Protein AF-J9VQ54-F1 (afdb_monomer)

Solvent-accessible surface area (backbone atoms only — not comparable to full-atom values): 7802 Å² total; per-residue (Å²): 135,83,80,83,84,73,78,84,73,80,82,56,80,66,51,60,63,52,50,49,65,63,50,72,78,77,66,94,54,98,76,77,54,72,77,47,52,65,59,51,53,52,49,50,54,52,50,51,53,48,50,53,51,52,52,52,52,5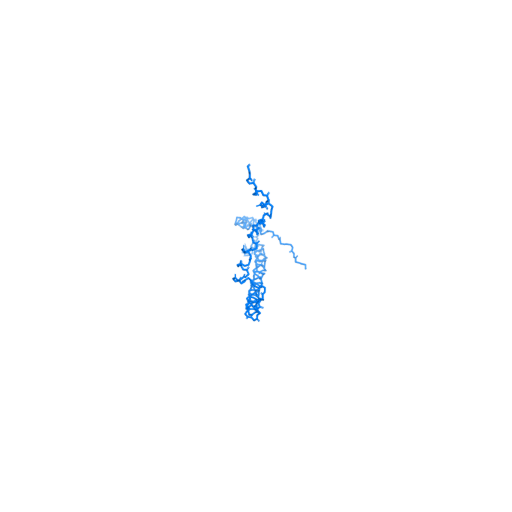2,52,52,49,53,50,50,53,53,48,52,53,53,50,51,51,50,53,49,52,51,52,52,49,62,73,74,51,87,61,89,86,53,91,41,75,66,56,54,56,48,52,57,59,67,69,51,74,77,76,76,75,82,74,86,84,82,79,84,80,90,73,91,129

Organism: Cryptococcus neoformans (strain H99 / ATCC 208821 / CBS 10515 / FGSC 9487) (NCBI:txid235443)

Structure (mmCIF, N/CA/C/O backbone):
data_AF-J9VQ54-F1
#
_entry.id   AF-J9VQ54-F1
#
loop_
_atom_site.group_PDB
_atom_site.id
_atom_site.type_symbol
_atom_site.label_atom_id
_atom_site.label_alt_id
_atom_site.label_comp_id
_atom_site.label_asym_id
_atom_site.label_entity_id
_atom_site.label_seq_id
_atom_site.pdbx_PDB_ins_code
_atom_site.Cartn_x
_atom_site.Cartn_y
_atom_site.Cartn_z
_atom_site.occupancy
_atom_site.B_iso_or_equiv
_atom_site.auth_seq_id
_atom_site.auth_comp_id
_atom_site.auth_asym_id
_atom_site.auth_atom_id
_atom_site.pdbx_PDB_model_num
ATOM 1 N N . MET A 1 1 ? 18.878 -2.279 -4.553 1.00 45.53 1 MET A N 1
ATOM 2 C CA . MET A 1 1 ? 19.155 -0.877 -4.924 1.00 45.53 1 MET A CA 1
ATOM 3 C C . MET A 1 1 ? 18.426 -0.626 -6.239 1.00 45.53 1 MET A C 1
ATOM 5 O O . MET A 1 1 ? 18.893 -1.113 -7.257 1.00 45.53 1 MET A O 1
ATOM 9 N N . ALA A 1 2 ? 17.226 -0.040 -6.211 1.00 51.81 2 ALA A N 1
ATOM 10 C CA . ALA A 1 2 ? 16.459 0.250 -7.430 1.00 51.81 2 ALA A CA 1
ATOM 11 C C . ALA A 1 2 ? 17.007 1.534 -8.088 1.00 51.81 2 ALA A C 1
ATOM 13 O O . ALA A 1 2 ? 17.369 2.454 -7.348 1.00 51.81 2 ALA A O 1
ATOM 14 N N . PRO A 1 3 ? 17.136 1.599 -9.426 1.00 64.19 3 PRO A N 1
ATOM 15 C CA . PRO A 1 3 ? 17.669 2.777 -10.099 1.00 64.19 3 PRO A CA 1
ATOM 16 C C . PRO A 1 3 ? 16.686 3.962 -10.004 1.00 64.19 3 PRO A C 1
ATOM 18 O O . PRO A 1 3 ? 15.481 3.754 -9.857 1.00 64.19 3 PRO A O 1
ATOM 21 N N . PRO A 1 4 ? 17.186 5.210 -10.052 1.00 58.59 4 PRO A N 1
ATOM 22 C CA . PRO A 1 4 ? 16.361 6.410 -9.946 1.00 58.59 4 PRO A CA 1
ATOM 23 C C . PRO A 1 4 ? 15.448 6.570 -11.170 1.00 58.59 4 PRO A C 1
ATOM 25 O O . PRO A 1 4 ? 15.913 6.527 -12.305 1.00 58.59 4 PRO A O 1
ATOM 28 N N . HIS A 1 5 ? 14.157 6.795 -10.917 1.00 55.94 5 HIS A N 1
ATOM 29 C CA . HIS A 1 5 ? 13.133 7.016 -11.938 1.00 55.94 5 HIS A CA 1
ATOM 30 C C . HIS A 1 5 ? 13.373 8.351 -12.653 1.00 55.94 5 HIS A C 1
ATOM 32 O O . HIS A 1 5 ? 13.183 9.426 -12.076 1.00 55.94 5 HIS A O 1
ATOM 38 N N . HIS A 1 6 ? 13.803 8.295 -13.912 1.00 58.09 6 HIS A N 1
ATOM 39 C CA . HIS A 1 6 ? 13.845 9.459 -14.787 1.00 58.09 6 HIS A CA 1
ATOM 40 C C . HIS A 1 6 ? 12.413 9.856 -15.183 1.00 58.09 6 HIS A C 1
ATOM 42 O O . HIS A 1 6 ? 11.587 8.990 -15.471 1.00 58.09 6 HIS A O 1
ATOM 48 N N . PRO A 1 7 ? 12.071 11.157 -15.188 1.00 60.72 7 PRO A N 1
ATOM 49 C CA . PRO A 1 7 ? 10.765 11.602 -15.655 1.00 60.72 7 PRO A CA 1
ATOM 50 C C . PRO A 1 7 ? 10.580 11.185 -17.116 1.00 60.72 7 PRO A C 1
ATOM 52 O O . PRO A 1 7 ? 11.471 11.431 -17.933 1.00 60.72 7 PRO A O 1
ATOM 55 N N . LEU A 1 8 ? 9.422 10.580 -17.418 1.00 60.44 8 LEU A N 1
ATOM 56 C CA . LEU A 1 8 ? 9.027 10.093 -18.743 1.00 60.44 8 LEU A CA 1
ATOM 57 C C . LEU A 1 8 ? 9.408 11.119 -19.813 1.00 60.44 8 LEU A C 1
ATOM 59 O O . LEU A 1 8 ? 8.785 12.180 -19.952 1.00 60.44 8 LEU A O 1
ATOM 63 N N . ARG A 1 9 ? 10.479 10.828 -20.551 1.00 59.75 9 ARG A N 1
ATOM 64 C CA . ARG A 1 9 ? 10.969 11.722 -21.591 1.00 59.75 9 ARG A CA 1
ATOM 65 C C . ARG A 1 9 ? 9.936 11.675 -22.708 1.00 59.75 9 ARG A C 1
ATOM 67 O O . ARG A 1 9 ? 9.697 10.628 -23.297 1.00 59.75 9 ARG A O 1
ATOM 74 N N . ARG A 1 10 ? 9.271 12.803 -22.969 1.00 57.66 10 ARG A N 1
ATOM 75 C CA . ARG A 1 10 ? 8.214 12.901 -23.985 1.00 57.66 10 ARG A CA 1
ATOM 76 C C . ARG A 1 10 ? 8.739 12.369 -25.320 1.00 57.66 10 ARG A C 1
ATOM 78 O O . ARG A 1 10 ? 9.559 13.030 -25.958 1.00 57.66 10 ARG A O 1
ATOM 85 N N . ILE A 1 11 ? 8.238 11.211 -25.749 1.00 58.09 11 ILE A N 1
ATOM 86 C CA . ILE A 1 11 ? 8.476 10.679 -27.090 1.00 58.09 11 ILE A CA 1
ATOM 87 C C . ILE A 1 11 ? 7.877 11.655 -28.102 1.00 58.09 11 ILE A C 1
ATOM 89 O O . ILE A 1 11 ? 6.670 11.728 -28.332 1.00 58.09 11 ILE A O 1
ATOM 93 N N . SER A 1 12 ? 8.738 12.505 -28.653 1.00 54.19 12 SER A N 1
ATOM 94 C CA . SER A 1 12 ? 8.362 13.429 -29.709 1.00 54.19 12 SER A CA 1
ATOM 95 C C . SER A 1 12 ? 8.247 12.605 -30.990 1.00 54.19 12 SER A C 1
ATOM 97 O O . SER A 1 12 ? 9.227 12.079 -31.514 1.00 54.19 12 SER A O 1
ATOM 99 N N . THR A 1 13 ? 7.026 12.459 -31.490 1.00 57.34 13 THR A N 1
ATOM 100 C CA . THR A 1 13 ? 6.712 11.726 -32.725 1.00 57.34 13 THR A CA 1
ATOM 101 C C . THR A 1 13 ? 7.466 12.268 -33.952 1.00 57.34 13 THR A C 1
ATOM 103 O O . THR A 1 13 ? 7.659 11.548 -34.928 1.00 57.34 13 THR A O 1
ATOM 106 N N . GLY A 1 14 ? 7.976 13.506 -33.892 1.00 57.59 14 GLY A N 1
ATOM 107 C CA . GLY A 1 14 ? 8.847 14.100 -34.912 1.00 57.59 14 GLY A CA 1
ATOM 108 C C . GLY A 1 14 ? 10.301 13.602 -34.900 1.00 57.59 14 GLY A C 1
ATOM 109 O O . GLY A 1 14 ? 10.979 13.693 -35.924 1.00 57.59 14 GLY A O 1
ATOM 110 N N . SER A 1 15 ? 10.788 13.035 -33.789 1.00 62.66 15 SER A N 1
ATOM 111 C CA . SER A 1 15 ? 12.187 12.603 -33.647 1.00 62.66 15 SER A CA 1
ATOM 112 C C . SER A 1 15 ? 12.512 11.367 -34.484 1.00 62.66 15 SER A C 1
ATOM 114 O O . SER A 1 15 ? 13.579 11.318 -35.085 1.00 62.66 15 SER A O 1
ATOM 116 N N . LEU A 1 16 ? 11.583 10.410 -34.604 1.00 66.00 16 LEU A N 1
ATOM 117 C CA . LEU A 1 16 ? 11.799 9.167 -35.363 1.00 66.00 16 LEU A CA 1
ATOM 118 C C . LEU A 1 16 ? 11.945 9.424 -36.867 1.00 66.00 16 LEU A C 1
ATOM 120 O O . LEU A 1 16 ? 12.835 8.877 -37.514 1.00 66.00 16 LEU A O 1
ATOM 12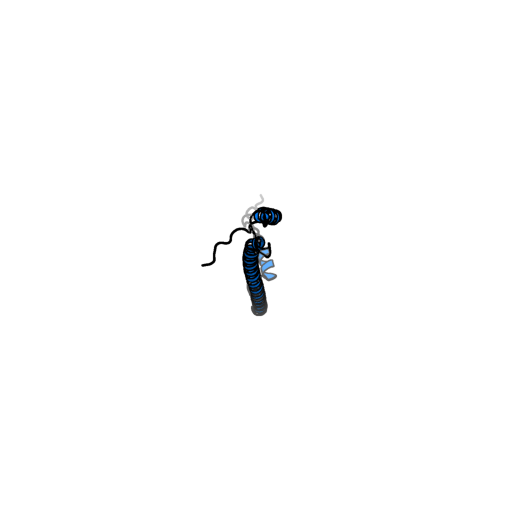4 N N . SER A 1 17 ? 11.115 10.318 -37.414 1.00 67.81 17 SER A N 1
ATOM 125 C CA . SER A 1 17 ? 11.205 10.726 -38.823 1.00 67.81 17 SER A CA 1
ATOM 126 C C . SER A 1 17 ? 12.482 11.518 -39.116 1.00 67.81 17 SER A C 1
ATOM 128 O O . SER A 1 17 ? 13.023 11.424 -40.215 1.00 67.81 17 SER A O 1
ATOM 130 N N . SER A 1 18 ? 12.978 12.298 -38.149 1.00 67.25 18 SER A N 1
ATOM 131 C CA . SER A 1 18 ? 14.262 12.998 -38.272 1.00 67.25 18 SER A CA 1
ATOM 132 C C . SER A 1 18 ? 15.451 12.035 -38.193 1.00 67.25 18 SER A C 1
ATOM 134 O O . SER A 1 18 ? 16.418 12.214 -38.931 1.00 67.25 18 SER A O 1
ATOM 136 N N . LEU A 1 19 ? 15.371 11.010 -37.336 1.00 68.44 19 LEU A N 1
ATOM 137 C CA . LEU A 1 19 ? 16.410 9.991 -37.175 1.00 68.44 19 LEU A CA 1
ATOM 138 C C . LEU A 1 19 ? 16.542 9.132 -38.440 1.00 68.44 19 LEU A C 1
ATOM 140 O O . LEU A 1 19 ? 17.644 8.986 -38.964 1.00 68.44 19 LEU A O 1
ATOM 144 N N . ALA A 1 20 ? 15.414 8.667 -38.992 1.00 67.69 20 ALA A N 1
ATOM 145 C CA . ALA A 1 20 ? 15.373 7.901 -40.239 1.00 67.69 20 ALA A CA 1
ATOM 146 C C . ALA A 1 20 ? 16.058 8.648 -41.399 1.00 67.69 20 ALA A C 1
ATOM 148 O O . ALA A 1 20 ? 16.933 8.099 -42.064 1.00 67.69 20 ALA A O 1
ATOM 149 N N . ARG A 1 21 ? 15.745 9.941 -41.576 1.00 67.94 21 ARG A N 1
ATOM 150 C CA . ARG A 1 21 ? 16.353 10.795 -42.617 1.00 67.94 21 ARG A CA 1
ATOM 151 C C . ARG A 1 21 ? 17.838 11.083 -42.382 1.00 67.94 21 ARG A C 1
ATOM 153 O O . ARG A 1 21 ? 18.555 11.355 -43.341 1.00 67.94 21 ARG A O 1
ATOM 160 N N . SER A 1 22 ? 18.299 11.078 -41.128 1.00 63.00 22 SER A N 1
ATOM 161 C CA . SER A 1 22 ? 19.720 11.279 -40.810 1.00 63.00 22 SER A CA 1
ATOM 162 C C . SER A 1 22 ? 20.568 10.037 -41.094 1.00 63.00 22 SER A C 1
ATOM 164 O O . SER A 1 22 ? 21.716 10.168 -41.514 1.00 63.00 22 SER A O 1
ATOM 166 N N . THR A 1 23 ? 19.984 8.847 -40.936 1.00 62.97 23 THR A N 1
ATOM 167 C CA . THR A 1 23 ? 20.652 7.555 -41.145 1.00 62.97 23 THR A CA 1
ATOM 168 C C . THR A 1 23 ? 20.697 7.148 -42.623 1.00 62.97 23 THR A C 1
ATOM 170 O O . THR A 1 23 ? 21.676 6.541 -43.053 1.00 62.97 23 THR A O 1
ATOM 173 N N . ASP A 1 24 ? 19.713 7.569 -43.428 1.00 63.25 24 ASP A N 1
ATOM 174 C CA . ASP A 1 24 ? 19.612 7.303 -44.879 1.00 63.25 24 ASP A CA 1
ATOM 175 C C . ASP A 1 24 ? 20.861 7.736 -45.682 1.00 63.25 24 ASP A C 1
ATOM 177 O O . ASP A 1 24 ? 21.152 7.227 -46.761 1.00 63.25 24 ASP A O 1
ATOM 181 N N . LYS A 1 25 ? 21.664 8.663 -45.141 1.00 61.78 25 LYS A N 1
ATOM 182 C CA . LYS A 1 25 ? 22.886 9.148 -45.797 1.00 61.78 25 LYS A CA 1
ATOM 183 C C . LYS A 1 25 ? 24.125 8.260 -45.613 1.00 61.78 25 LYS A C 1
ATOM 185 O O . LYS A 1 25 ? 25.118 8.543 -46.278 1.00 61.78 25 LYS A O 1
ATOM 190 N N . ASN A 1 26 ? 24.121 7.250 -44.729 1.00 60.59 26 ASN A N 1
ATOM 191 C CA . ASN A 1 26 ? 25.372 6.589 -44.313 1.00 60.59 26 ASN A CA 1
ATOM 192 C C . ASN A 1 26 ? 25.327 5.063 -44.061 1.00 60.59 26 ASN A C 1
ATOM 194 O O . ASN A 1 26 ? 26.264 4.548 -43.456 1.00 60.59 26 ASN A O 1
ATOM 198 N N . THR A 1 27 ? 24.306 4.296 -44.472 1.00 59.16 27 THR A N 1
ATOM 199 C CA . THR A 1 27 ? 24.302 2.838 -44.179 1.00 59.16 27 THR A CA 1
ATOM 200 C C . THR A 1 27 ? 23.933 1.975 -45.380 1.00 59.16 27 THR A C 1
ATOM 202 O O . THR A 1 27 ? 22.824 2.057 -45.898 1.00 59.16 27 THR A O 1
ATOM 205 N N . SER A 1 28 ? 24.854 1.090 -45.769 1.00 60.00 28 SER A N 1
ATOM 206 C CA . SER A 1 28 ? 24.620 -0.045 -46.666 1.00 60.00 28 SER A CA 1
ATOM 207 C C . SER A 1 28 ? 24.264 -1.306 -45.860 1.00 60.00 28 SER A C 1
ATOM 209 O O . SER A 1 28 ? 24.906 -2.348 -46.003 1.00 60.00 28 SER A O 1
ATOM 211 N N . SER A 1 29 ? 23.301 -1.212 -44.940 1.00 61.38 29 SER A N 1
ATOM 212 C CA . SER A 1 29 ? 22.772 -2.394 -44.247 1.00 61.38 29 SER A CA 1
ATOM 213 C C . S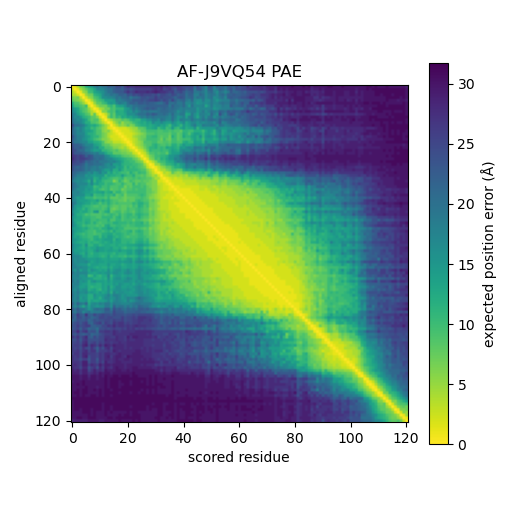ER A 1 29 ? 21.692 -3.052 -45.125 1.00 61.38 29 SER A C 1
ATOM 215 O O . SER A 1 29 ? 20.870 -2.341 -45.702 1.00 61.38 29 SER A O 1
ATOM 217 N N . PRO A 1 30 ? 21.655 -4.392 -45.261 1.00 63.81 30 PRO A N 1
ATOM 218 C CA . PRO A 1 30 ? 20.761 -5.078 -46.205 1.00 63.81 30 PRO A CA 1
ATOM 219 C C . PRO A 1 30 ? 19.265 -4.886 -45.902 1.00 63.81 30 PRO A C 1
ATOM 221 O O . PRO A 1 30 ? 18.436 -5.103 -46.782 1.00 63.81 30 PRO A O 1
ATOM 224 N N . SER A 1 31 ? 18.923 -4.463 -44.681 1.00 69.38 31 SER A N 1
ATOM 225 C CA . SER A 1 31 ? 17.537 -4.329 -44.220 1.00 69.38 31 SER A CA 1
ATOM 226 C C . SER A 1 31 ? 17.080 -2.881 -44.014 1.00 69.38 31 SER A C 1
ATOM 228 O O . SER A 1 31 ? 15.883 -2.665 -43.886 1.00 69.38 31 SER A O 1
ATOM 230 N N . GLY A 1 32 ? 17.978 -1.887 -43.927 1.00 71.88 32 GLY A N 1
ATOM 231 C CA . GLY A 1 32 ? 17.621 -0.466 -43.743 1.00 71.88 32 GLY A CA 1
ATOM 232 C C . GLY A 1 32 ? 16.880 -0.097 -42.440 1.00 71.88 32 GLY A C 1
ATOM 233 O O . GLY A 1 32 ? 16.521 1.062 -42.249 1.00 71.88 32 GLY A O 1
ATOM 234 N N . LEU A 1 33 ? 16.649 -1.052 -41.531 1.00 75.56 33 LEU A N 1
ATOM 235 C CA . LEU A 1 33 ? 15.851 -0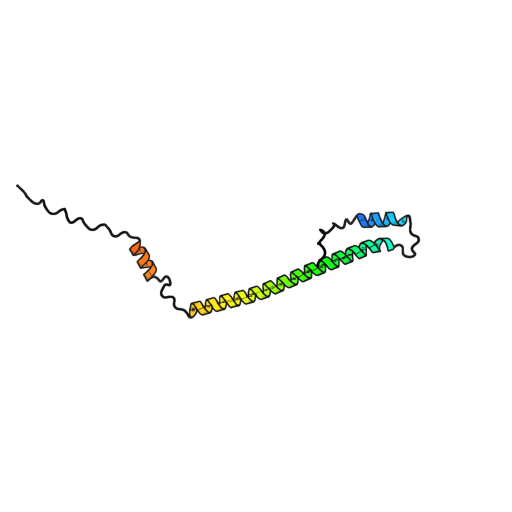.874 -40.306 1.00 75.56 33 LEU A CA 1
ATOM 236 C C . LEU A 1 33 ? 16.685 -0.660 -39.034 1.00 75.56 33 LEU A C 1
ATOM 238 O O . LEU A 1 33 ? 16.112 -0.489 -37.961 1.00 75.56 33 LEU A O 1
ATOM 242 N N . GLU A 1 34 ? 18.017 -0.631 -39.120 1.00 77.06 34 GLU A N 1
ATOM 243 C CA . GLU A 1 34 ? 18.874 -0.491 -37.929 1.00 77.06 34 GLU A CA 1
ATOM 244 C C . GLU A 1 34 ? 18.629 0.806 -37.142 1.00 77.06 34 GLU A C 1
ATOM 246 O O . GLU A 1 34 ? 18.853 0.849 -35.935 1.00 77.06 34 GLU A O 1
ATOM 251 N N . PHE A 1 35 ? 18.082 1.850 -37.774 1.00 77.44 35 PHE A N 1
ATOM 252 C CA . PHE A 1 35 ? 17.724 3.089 -37.078 1.00 77.44 35 PHE A CA 1
ATOM 253 C C . PHE A 1 35 ? 16.602 2.907 -36.035 1.00 77.44 35 PHE A C 1
ATOM 255 O O . PHE A 1 35 ? 16.462 3.747 -35.146 1.00 77.44 35 PHE A O 1
ATOM 262 N N . LEU A 1 36 ? 15.798 1.840 -36.137 1.00 81.31 36 LEU A N 1
ATOM 263 C CA . LEU A 1 36 ? 14.723 1.531 -35.189 1.00 81.31 36 LEU A CA 1
ATOM 264 C C . LEU A 1 36 ? 15.223 0.803 -33.946 1.00 81.31 36 LEU A C 1
ATOM 266 O O . LEU A 1 36 ? 14.555 0.870 -32.918 1.00 81.31 36 LEU A O 1
ATOM 270 N N . GLN A 1 37 ? 16.381 0.143 -34.022 1.00 83.81 37 GLN A N 1
ATOM 271 C CA . GLN A 1 37 ? 16.980 -0.587 -32.907 1.00 83.81 37 GLN A CA 1
ATOM 272 C C . GLN A 1 37 ? 17.013 0.254 -31.611 1.00 83.81 37 GLN A C 1
ATOM 274 O O . GLN A 1 37 ? 16.431 -0.202 -30.628 1.00 83.81 37 GLN A O 1
ATOM 279 N N . PRO A 1 38 ? 17.571 1.488 -31.587 1.00 82.50 38 PRO A N 1
ATOM 280 C CA . PRO A 1 38 ? 17.581 2.317 -30.377 1.00 82.50 38 PRO A CA 1
ATOM 281 C C . PRO A 1 38 ? 16.177 2.740 -29.911 1.00 82.50 38 PRO A C 1
ATOM 283 O O . PRO A 1 38 ? 15.901 2.783 -28.718 1.00 82.50 38 PRO A O 1
ATOM 286 N N . ALA A 1 39 ? 15.249 3.004 -30.835 1.00 84.25 39 ALA A N 1
ATOM 287 C CA . ALA A 1 39 ? 13.883 3.380 -30.471 1.00 84.25 39 ALA A CA 1
ATOM 288 C C . ALA A 1 39 ? 13.094 2.206 -29.863 1.00 84.25 39 ALA A C 1
ATOM 290 O O . ALA A 1 39 ? 12.277 2.407 -28.967 1.00 84.25 39 ALA A O 1
ATOM 291 N N . MET A 1 40 ? 13.329 0.980 -30.341 1.00 86.44 40 MET A N 1
ATOM 292 C CA . MET A 1 40 ? 12.702 -0.221 -29.788 1.00 86.44 40 MET A CA 1
ATOM 293 C C . MET A 1 40 ? 13.300 -0.612 -28.438 1.00 86.44 40 MET A C 1
ATOM 295 O O . MET A 1 40 ? 12.553 -1.067 -27.575 1.00 86.44 40 MET A O 1
ATOM 299 N N . THR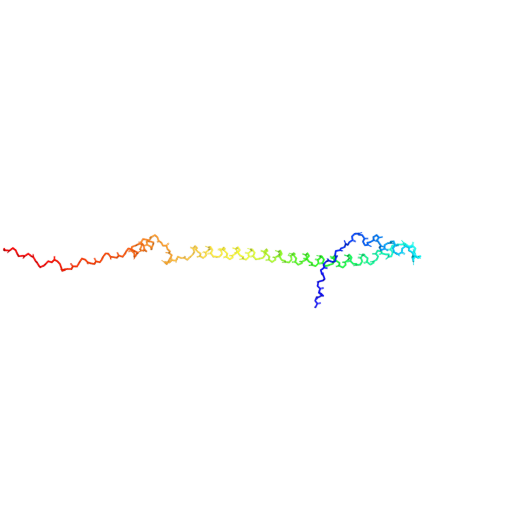 A 1 41 ? 14.607 -0.416 -28.229 1.00 88.44 41 THR A N 1
ATOM 300 C CA . THR A 1 41 ? 15.224 -0.639 -26.914 1.00 88.44 41 THR A CA 1
ATOM 301 C C . THR A 1 41 ? 14.695 0.345 -25.878 1.00 88.44 41 THR A C 1
ATOM 303 O O . THR A 1 41 ? 14.332 -0.082 -24.786 1.00 88.44 41 THR A O 1
ATOM 306 N N . ASP A 1 42 ? 14.554 1.623 -26.239 1.00 86.06 42 ASP A N 1
ATOM 307 C CA . ASP A 1 42 ? 13.987 2.639 -25.346 1.00 86.06 42 ASP A CA 1
ATOM 308 C C . ASP A 1 42 ? 12.512 2.342 -25.036 1.00 86.06 42 ASP A C 1
ATOM 310 O O . ASP A 1 42 ? 12.079 2.414 -23.889 1.00 86.06 42 ASP A O 1
ATOM 314 N N . LEU A 1 43 ? 11.729 1.933 -26.043 1.00 88.81 43 LEU A N 1
ATOM 315 C CA . LEU A 1 43 ? 10.335 1.533 -25.835 1.00 88.81 43 LEU A CA 1
ATOM 316 C C . LEU A 1 43 ? 10.216 0.322 -24.902 1.00 88.81 43 LEU A C 1
ATOM 318 O O . LEU A 1 43 ? 9.301 0.276 -24.083 1.00 88.81 43 LEU A O 1
ATOM 322 N N . ALA A 1 44 ? 11.108 -0.662 -25.033 1.00 90.62 44 ALA A N 1
ATOM 323 C CA . ALA A 1 44 ? 11.107 -1.842 -24.178 1.00 90.62 44 ALA A CA 1
ATOM 324 C C . ALA A 1 44 ? 11.420 -1.488 -22.71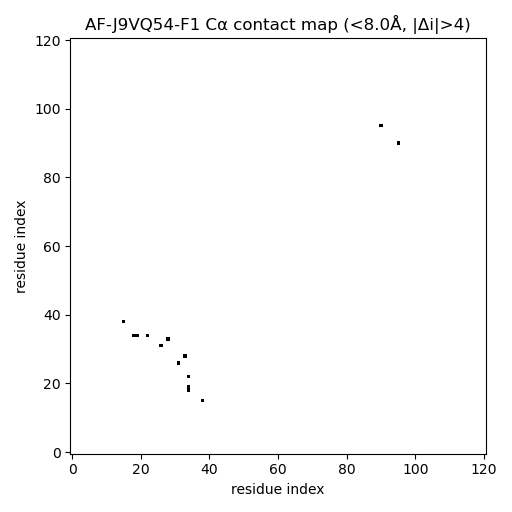4 1.00 90.62 44 ALA A C 1
ATOM 326 O O . ALA A 1 44 ? 10.770 -2.024 -21.817 1.00 90.62 44 ALA A O 1
ATOM 327 N N . ASP A 1 45 ? 12.354 -0.564 -22.473 1.00 89.75 45 ASP A N 1
ATOM 328 C CA . ASP A 1 45 ? 12.688 -0.078 -21.127 1.00 89.75 45 ASP A CA 1
ATOM 329 C C . ASP A 1 45 ? 11.524 0.700 -20.487 1.00 89.75 45 ASP A C 1
ATOM 331 O O . ASP A 1 45 ? 11.128 0.450 -19.344 1.00 89.75 45 ASP A O 1
ATOM 335 N N . GLU A 1 46 ? 10.878 1.577 -21.256 1.00 88.31 46 GLU A N 1
ATOM 336 C CA . GLU A 1 46 ? 9.703 2.321 -20.793 1.00 88.31 46 GLU A CA 1
ATOM 337 C C . GLU A 1 46 ? 8.495 1.397 -20.558 1.00 88.31 46 GLU A C 1
ATOM 339 O O . GLU A 1 46 ? 7.761 1.554 -19.580 1.00 88.31 46 GLU A O 1
ATOM 344 N N . ALA A 1 47 ? 8.302 0.374 -21.399 1.00 91.69 47 ALA A N 1
ATOM 345 C CA . ALA A 1 47 ? 7.273 -0.644 -21.193 1.00 91.69 47 ALA A CA 1
ATOM 346 C C . ALA A 1 47 ? 7.547 -1.496 -19.941 1.00 91.69 47 ALA A C 1
ATOM 348 O O . ALA A 1 47 ? 6.612 -1.810 -19.200 1.00 91.69 47 ALA A O 1
ATOM 349 N N . ALA A 1 48 ? 8.812 -1.831 -19.666 1.00 92.50 48 ALA A N 1
ATOM 350 C CA . ALA A 1 48 ? 9.208 -2.513 -18.435 1.00 92.50 48 ALA A CA 1
ATOM 351 C C . ALA A 1 48 ? 8.933 -1.641 -17.199 1.00 92.50 48 ALA A C 1
ATOM 353 O O . ALA A 1 48 ? 8.385 -2.122 -16.203 1.00 92.50 48 ALA A O 1
ATOM 354 N N . THR A 1 49 ? 9.228 -0.343 -17.288 1.00 91.69 49 THR A N 1
ATOM 355 C CA . THR A 1 49 ? 8.917 0.636 -16.239 1.00 91.69 49 THR A CA 1
ATOM 356 C C . THR A 1 49 ? 7.408 0.748 -16.004 1.00 91.69 49 THR A C 1
ATOM 358 O O . THR A 1 49 ? 6.949 0.727 -14.859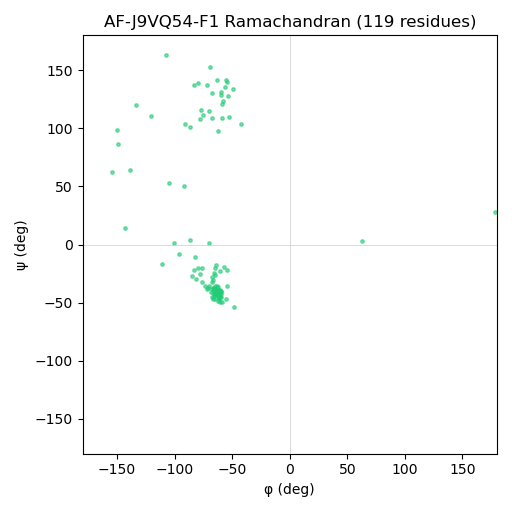 1.00 91.69 49 THR A O 1
ATOM 361 N N . LEU A 1 50 ? 6.607 0.802 -17.073 1.00 93.31 50 LEU A N 1
ATOM 362 C CA . LEU A 1 50 ? 5.148 0.821 -16.976 1.00 93.31 50 LEU A CA 1
ATOM 363 C C . LEU A 1 50 ? 4.607 -0.452 -16.314 1.00 93.31 50 LEU A C 1
ATOM 365 O O . LEU A 1 50 ? 3.771 -0.355 -15.418 1.00 93.31 50 LEU A O 1
ATOM 369 N N . ALA A 1 51 ? 5.109 -1.627 -16.700 1.00 94.12 51 ALA A N 1
ATOM 370 C CA . ALA A 1 51 ? 4.704 -2.899 -16.107 1.00 94.12 51 ALA A CA 1
ATOM 371 C C . ALA A 1 51 ? 5.001 -2.951 -14.599 1.00 94.12 51 ALA A C 1
ATOM 373 O O . ALA A 1 51 ? 4.157 -3.401 -13.819 1.00 94.12 51 ALA A O 1
ATOM 374 N N . ALA A 1 52 ? 6.156 -2.430 -14.169 1.00 93.56 52 ALA A N 1
ATOM 375 C CA . ALA A 1 52 ? 6.491 -2.311 -12.752 1.00 93.56 52 ALA A CA 1
ATOM 376 C C . ALA A 1 52 ? 5.507 -1.393 -12.004 1.00 93.56 52 ALA A C 1
ATOM 378 O O . ALA A 1 52 ? 5.029 -1.753 -10.927 1.00 93.56 52 ALA A O 1
ATOM 379 N N . ASN A 1 53 ? 5.144 -0.247 -12.588 1.00 93.69 53 ASN A N 1
ATOM 380 C CA . ASN A 1 53 ? 4.165 0.672 -11.998 1.00 93.69 53 ASN A CA 1
ATOM 381 C C . ASN A 1 53 ? 2.769 0.037 -11.895 1.00 93.69 53 ASN A C 1
ATOM 383 O O . ASN A 1 53 ? 2.114 0.152 -10.860 1.00 93.69 53 ASN A O 1
ATOM 387 N N . THR A 1 54 ? 2.317 -0.673 -12.933 1.00 94.44 54 THR A N 1
ATOM 388 C CA . THR A 1 54 ? 1.037 -1.395 -12.901 1.00 94.44 54 THR A CA 1
ATOM 389 C C . THR A 1 54 ? 1.047 -2.491 -11.840 1.00 94.44 54 THR A C 1
ATOM 391 O O . THR A 1 54 ? 0.084 -2.613 -11.090 1.00 94.44 54 THR A O 1
ATOM 394 N N . SER A 1 55 ? 2.147 -3.238 -11.706 1.00 95.56 55 SER A N 1
ATOM 395 C CA . SER A 1 55 ? 2.286 -4.241 -10.646 1.00 95.56 55 SER A CA 1
ATOM 396 C C . SER A 1 55 ? 2.166 -3.622 -9.253 1.00 95.56 55 SER A C 1
ATOM 398 O O . SER A 1 55 ? 1.512 -4.206 -8.395 1.00 95.56 55 SER A O 1
ATOM 400 N N . GLN A 1 56 ? 2.756 -2.445 -9.023 1.00 94.38 56 GLN A N 1
ATOM 401 C CA . GLN A 1 56 ? 2.616 -1.737 -7.747 1.00 94.38 56 GLN A CA 1
ATOM 402 C C . GLN A 1 56 ? 1.167 -1.302 -7.494 1.00 94.38 56 GLN A C 1
ATOM 404 O O . GLN A 1 56 ? 0.680 -1.433 -6.372 1.00 94.38 56 GLN A O 1
ATOM 409 N N . MET A 1 57 ? 0.455 -0.826 -8.522 1.00 95.62 57 MET A N 1
ATOM 410 C CA . MET A 1 57 ? -0.969 -0.487 -8.401 1.00 95.62 57 MET A CA 1
ATOM 411 C C . MET A 1 57 ? -1.821 -1.706 -8.037 1.00 95.62 57 MET A C 1
ATOM 413 O O . MET A 1 57 ? -2.712 -1.583 -7.199 1.00 95.62 57 MET A O 1
ATOM 417 N N . THR A 1 58 ? -1.527 -2.880 -8.602 1.00 96.19 58 THR A N 1
ATOM 418 C CA . THR A 1 58 ? -2.196 -4.131 -8.220 1.00 96.19 58 THR A CA 1
ATOM 419 C C . THR A 1 58 ? -1.958 -4.455 -6.746 1.00 96.19 58 THR A C 1
ATOM 421 O O . THR A 1 58 ? -2.911 -4.713 -6.019 1.00 96.19 58 THR A O 1
ATOM 424 N N . THR A 1 59 ? -0.721 -4.332 -6.255 1.00 96.06 59 THR A N 1
ATOM 425 C CA . THR A 1 59 ? -0.423 -4.544 -4.829 1.00 96.06 59 THR A CA 1
ATOM 426 C C . THR A 1 59 ? -1.203 -3.586 -3.922 1.00 96.06 59 THR A C 1
ATOM 428 O O . THR A 1 59 ? -1.697 -3.987 -2.869 1.00 96.06 59 THR A O 1
ATOM 431 N N . LEU A 1 60 ? -1.339 -2.315 -4.315 1.00 96.44 60 LEU A N 1
ATOM 432 C CA . LEU A 1 60 ? -2.140 -1.341 -3.566 1.00 96.44 60 LEU A CA 1
ATOM 433 C C . LEU A 1 60 ? -3.630 -1.695 -3.569 1.00 96.44 60 LEU A C 1
ATOM 435 O O . LEU A 1 60 ? -4.307 -1.504 -2.558 1.00 96.44 60 LEU A O 1
ATOM 439 N N . HIS A 1 61 ? -4.138 -2.216 -4.685 1.00 96.75 61 HIS A N 1
ATOM 440 C CA . HIS A 1 61 ? -5.513 -2.689 -4.780 1.00 96.75 61 HIS A CA 1
ATOM 441 C C . HIS A 1 61 ? -5.776 -3.844 -3.804 1.00 96.75 61 HIS A C 1
ATOM 443 O O . HIS A 1 61 ? -6.736 -3.788 -3.034 1.00 96.75 61 HIS A O 1
ATOM 449 N N . ASP A 1 62 ? -4.881 -4.828 -3.758 1.00 96.88 62 ASP A N 1
ATOM 450 C CA . ASP A 1 62 ? -4.994 -5.970 -2.846 1.00 96.88 62 ASP A CA 1
ATOM 451 C C . ASP A 1 62 ? -4.910 -5.535 -1.372 1.00 96.88 62 ASP A C 1
ATOM 453 O O . ASP A 1 62 ? -5.663 -6.013 -0.514 1.00 96.88 62 ASP A O 1
ATOM 457 N N . ALA A 1 63 ? -4.042 -4.563 -1.069 1.00 96.69 63 ALA A N 1
ATOM 458 C CA . ALA A 1 63 ? -3.935 -3.976 0.264 1.00 96.69 63 ALA A CA 1
ATOM 459 C C . ALA A 1 63 ? -5.231 -3.264 0.693 1.00 96.69 63 ALA A C 1
ATOM 461 O O . ALA A 1 63 ? -5.660 -3.414 1.838 1.00 96.69 63 ALA A O 1
ATOM 462 N N . LEU A 1 64 ? -5.889 -2.530 -0.215 1.00 97.12 64 LEU A N 1
ATOM 463 C CA . LEU A 1 64 ? -7.188 -1.899 0.050 1.00 97.12 64 LEU A CA 1
ATOM 464 C C . LEU A 1 64 ? -8.298 -2.930 0.269 1.00 97.12 64 LEU A C 1
ATOM 466 O O . LEU A 1 64 ? -9.129 -2.738 1.157 1.00 97.12 64 LEU A O 1
ATOM 470 N N . GLY A 1 65 ? -8.301 -4.024 -0.498 1.00 96.75 65 GLY A N 1
ATOM 471 C CA . GLY A 1 65 ? -9.233 -5.135 -0.293 1.00 96.75 65 GLY A CA 1
ATOM 472 C C . GLY A 1 65 ? -9.097 -5.731 1.109 1.00 96.75 65 GLY A C 1
ATOM 473 O O . GLY A 1 65 ? -10.076 -5.808 1.852 1.00 96.75 65 GLY A O 1
ATOM 474 N N . THR A 1 66 ? -7.859 -6.035 1.506 1.00 96.75 66 THR A N 1
ATOM 475 C CA . THR A 1 66 ? -7.533 -6.572 2.837 1.00 96.75 66 THR A CA 1
ATOM 476 C C . THR A 1 66 ? -7.906 -5.592 3.955 1.00 96.75 66 THR A C 1
ATOM 478 O O . THR A 1 66 ? -8.480 -5.982 4.972 1.00 96.75 66 THR A O 1
ATOM 481 N N . PHE A 1 67 ? -7.621 -4.298 3.771 1.00 97.25 67 PHE A N 1
ATOM 482 C CA . PHE A 1 67 ? -8.002 -3.257 4.726 1.00 97.25 67 PHE A CA 1
ATOM 483 C C . PHE A 1 67 ? -9.519 -3.172 4.898 1.00 97.25 67 PHE A C 1
ATOM 485 O O . PHE A 1 67 ? -10.002 -3.099 6.025 1.00 97.25 67 PHE A O 1
ATOM 492 N N . ASN A 1 68 ? -10.273 -3.188 3.798 1.00 97.50 68 ASN A N 1
ATOM 493 C CA . ASN A 1 68 ? -11.724 -3.075 3.846 1.00 97.50 68 ASN A CA 1
ATOM 494 C C . ASN A 1 68 ? -12.360 -4.271 4.568 1.00 97.50 68 ASN A C 1
ATOM 496 O O . ASN A 1 68 ? -13.271 -4.090 5.374 1.00 97.50 68 ASN A O 1
ATOM 500 N N . GLU A 1 69 ? -11.843 -5.480 4.339 1.00 96.94 69 GLU A N 1
ATOM 501 C CA . GLU A 1 69 ? -12.273 -6.676 5.064 1.00 96.94 69 GLU A CA 1
ATOM 502 C C . GLU A 1 69 ? -11.986 -6.561 6.569 1.00 96.94 69 GLU A C 1
ATOM 504 O O . GLU A 1 69 ? -12.888 -6.743 7.392 1.00 96.94 69 GLU A O 1
ATOM 509 N N . ALA A 1 70 ? -10.764 -6.172 6.944 1.00 96.44 70 ALA A N 1
ATOM 510 C CA . ALA A 1 70 ? -10.388 -5.982 8.344 1.00 96.44 70 ALA A CA 1
ATOM 511 C C . ALA A 1 70 ? -11.210 -4.873 9.025 1.00 96.44 70 ALA A C 1
ATOM 513 O O . ALA A 1 70 ? -11.632 -5.020 10.175 1.00 96.44 70 ALA A O 1
ATOM 514 N N . PHE A 1 71 ? -11.479 -3.774 8.318 1.00 97.44 71 PHE A N 1
ATOM 515 C CA . PHE A 1 71 ? -12.280 -2.665 8.826 1.00 97.44 71 PHE A CA 1
ATOM 516 C C . PHE A 1 71 ? -13.749 -3.060 9.013 1.00 97.44 71 PHE A C 1
ATOM 518 O O . PHE A 1 71 ? -14.347 -2.743 10.043 1.00 97.44 71 PHE A O 1
ATOM 525 N N . ALA A 1 72 ? -14.323 -3.815 8.074 1.00 96.81 72 ALA A N 1
ATOM 526 C CA . ALA A 1 72 ? -15.669 -4.358 8.213 1.00 96.81 72 ALA A CA 1
ATOM 527 C C . ALA A 1 72 ? -15.770 -5.328 9.403 1.00 96.81 72 ALA A C 1
ATOM 529 O O . ALA A 1 72 ? -16.707 -5.227 10.198 1.00 96.81 72 ALA A O 1
ATOM 530 N N . ALA A 1 73 ? -14.786 -6.217 9.577 1.00 95.62 73 ALA A N 1
ATOM 531 C CA . ALA A 1 73 ? -14.715 -7.118 10.725 1.00 95.62 73 ALA A CA 1
ATOM 532 C C . ALA A 1 73 ? -14.600 -6.349 12.053 1.00 95.62 73 ALA A C 1
ATOM 534 O O . ALA A 1 73 ? -15.295 -6.672 13.019 1.00 95.62 73 ALA A O 1
ATOM 535 N N . TYR A 1 74 ? -13.788 -5.288 12.090 1.00 95.50 74 TYR A N 1
ATOM 536 C CA . TYR A 1 74 ? -13.665 -4.402 13.246 1.00 95.50 74 TYR A CA 1
ATOM 537 C C . TYR A 1 74 ? -14.999 -3.732 13.602 1.00 95.50 74 TYR A C 1
ATOM 539 O O . TYR A 1 74 ? -15.437 -3.802 14.751 1.00 95.50 74 TYR A O 1
ATOM 547 N N . LEU A 1 75 ? -15.687 -3.136 12.623 1.00 95.12 75 LEU A N 1
ATOM 548 C CA . LEU A 1 75 ? -17.002 -2.527 12.840 1.00 95.12 75 LEU A CA 1
ATOM 549 C C . LEU A 1 75 ? -18.052 -3.556 13.268 1.00 95.12 75 LEU A C 1
ATOM 551 O O . LEU A 1 75 ? -18.905 -3.254 14.102 1.00 95.12 75 LEU A O 1
ATOM 555 N N . TYR A 1 76 ? -17.991 -4.777 12.737 1.00 94.38 76 TYR A N 1
ATOM 556 C CA . TYR A 1 76 ? -18.877 -5.858 13.154 1.00 94.38 76 TYR A CA 1
ATOM 557 C C . TYR A 1 76 ? -18.642 -6.250 14.616 1.00 94.38 76 TYR A C 1
ATOM 559 O O . TYR A 1 76 ? -19.601 -6.339 15.382 1.00 94.38 76 TYR A O 1
ATOM 567 N N . ALA A 1 77 ? -17.383 -6.420 15.026 1.00 92.31 77 ALA A N 1
ATOM 568 C CA . ALA A 1 77 ? -17.028 -6.697 16.414 1.00 92.31 77 ALA A CA 1
ATOM 569 C C . ALA A 1 77 ? -17.458 -5.552 17.345 1.00 92.31 77 ALA A C 1
ATOM 571 O O . ALA A 1 77 ? -18.041 -5.807 18.396 1.00 92.31 77 ALA A O 1
ATOM 572 N N . LEU A 1 78 ? -17.255 -4.295 16.934 1.00 91.50 78 LEU A N 1
ATOM 573 C CA . LEU A 1 78 ? -17.732 -3.119 17.665 1.00 91.50 78 LEU A CA 1
ATOM 574 C C . LEU A 1 78 ? -19.259 -3.143 17.821 1.00 91.50 78 LEU A C 1
ATOM 576 O O . LEU A 1 78 ? -19.768 -2.937 18.919 1.00 91.50 78 LEU A O 1
ATOM 580 N N . LYS A 1 79 ? -19.989 -3.452 16.743 1.00 87.75 79 LYS A N 1
ATOM 581 C CA . LYS A 1 79 ? -21.450 -3.579 16.760 1.00 87.75 79 LYS A CA 1
ATOM 582 C C . LYS A 1 79 ? -21.905 -4.688 17.705 1.00 87.75 79 LYS A C 1
ATOM 584 O O . LYS A 1 79 ? -22.852 -4.486 18.452 1.00 87.75 79 LYS A O 1
ATOM 589 N N . MET A 1 80 ? -21.250 -5.849 17.684 1.00 90.19 80 MET A N 1
ATOM 590 C CA . MET A 1 80 ? -21.564 -6.948 18.605 1.00 90.19 80 MET A CA 1
ATOM 591 C C . MET A 1 80 ? -21.274 -6.563 20.058 1.00 90.19 80 MET A C 1
ATOM 593 O O . MET A 1 80 ? -22.118 -6.787 20.920 1.00 90.19 80 MET A O 1
ATOM 597 N N . ASN A 1 81 ? -20.146 -5.901 20.325 1.00 82.94 81 ASN A N 1
ATOM 598 C CA . ASN A 1 81 ? -19.834 -5.379 21.656 1.00 82.94 81 ASN A CA 1
ATOM 599 C C . ASN A 1 81 ? -20.874 -4.352 22.129 1.00 82.94 81 ASN A C 1
ATOM 601 O O . ASN A 1 81 ? -21.270 -4.390 23.288 1.00 82.94 81 ASN A O 1
ATOM 605 N N . ALA A 1 82 ? -21.373 -3.490 21.240 1.00 82.38 82 ALA A N 1
ATOM 606 C CA . ALA A 1 82 ? -22.413 -2.517 21.568 1.00 82.38 82 ALA A CA 1
ATOM 607 C C . ALA A 1 82 ? -23.769 -3.156 21.934 1.00 82.38 82 ALA A C 1
ATOM 609 O O . ALA A 1 82 ? -24.544 -2.537 22.654 1.00 82.38 82 ALA A O 1
ATOM 610 N N . PHE A 1 83 ? -24.064 -4.379 21.475 1.00 72.75 83 PHE A N 1
ATOM 611 C CA . PHE A 1 83 ? -25.266 -5.120 21.890 1.00 72.75 83 PHE A CA 1
ATOM 612 C C . PHE A 1 83 ? -25.077 -5.897 23.196 1.00 72.75 83 PHE A C 1
ATOM 614 O O . PHE A 1 83 ? -26.051 -6.150 23.899 1.00 72.75 83 PHE A O 1
ATOM 621 N N . CYS A 1 84 ? -23.844 -6.297 23.509 1.00 67.81 84 CYS A N 1
ATOM 622 C CA . CYS A 1 84 ? -23.545 -7.161 24.651 1.00 67.81 84 CYS A CA 1
ATOM 623 C C . CYS A 1 84 ? -23.115 -6.398 25.915 1.00 67.81 84 CYS A C 1
ATOM 625 O O . CYS A 1 84 ? -22.971 -7.024 26.964 1.00 67.81 84 CYS A O 1
ATOM 627 N N . VAL A 1 85 ? -22.886 -5.082 25.836 1.00 71.75 85 VAL A N 1
ATOM 628 C CA . VAL A 1 85 ? -22.431 -4.264 26.969 1.00 71.75 85 VAL A CA 1
ATOM 629 C C . VAL A 1 85 ? -23.447 -3.166 27.262 1.00 71.75 85 VAL A C 1
ATOM 631 O O . VAL A 1 85 ? -23.602 -2.213 26.501 1.00 71.75 85 VAL A O 1
ATOM 634 N N . GLU A 1 86 ? -24.127 -3.298 28.397 1.00 67.94 86 GLU A N 1
ATOM 635 C CA . GLU A 1 86 ? -25.011 -2.266 28.927 1.00 67.94 86 GLU A CA 1
ATOM 636 C C . GLU A 1 86 ? -24.140 -1.170 29.561 1.00 67.94 86 GLU A C 1
ATOM 638 O O . GLU A 1 86 ? -23.382 -1.433 30.496 1.00 67.94 86 GLU A O 1
ATOM 643 N N . TRP A 1 87 ? -24.178 0.050 29.013 1.00 71.81 87 TRP A N 1
ATOM 644 C CA . TRP A 1 87 ? -23.434 1.192 29.554 1.00 71.81 87 TRP A CA 1
ATOM 645 C C . TRP A 1 87 ? -24.319 1.946 30.556 1.00 71.81 87 TRP A C 1
ATOM 647 O O . TRP A 1 87 ? -25.187 2.709 30.130 1.00 71.81 87 TRP A O 1
ATOM 657 N N . PRO A 1 88 ? -24.109 1.799 31.877 1.00 70.44 88 PRO A N 1
ATOM 658 C CA . PRO A 1 88 ? -24.933 2.490 32.873 1.00 70.44 88 PRO A CA 1
ATOM 659 C C . PRO A 1 88 ? -24.773 4.019 32.815 1.00 70.44 88 PRO A C 1
ATOM 661 O O . PRO A 1 88 ? -25.699 4.748 33.153 1.00 70.44 88 PRO A O 1
ATOM 664 N N . GLU A 1 89 ? -23.624 4.499 32.329 1.00 68.94 89 GLU A N 1
ATOM 665 C CA . GLU A 1 89 ? -23.323 5.921 32.100 1.00 68.94 89 GLU A CA 1
ATOM 666 C C . GLU A 1 89 ? -23.783 6.424 30.715 1.00 68.94 89 GLU A C 1
ATOM 668 O O . GLU A 1 89 ? -23.500 7.563 30.340 1.00 68.94 89 GLU A O 1
ATOM 673 N N . ALA A 1 90 ? -24.459 5.591 29.910 1.00 75.00 90 ALA A N 1
ATOM 674 C CA . ALA A 1 90 ? -24.988 6.039 28.627 1.00 75.00 90 ALA A CA 1
ATOM 675 C C . ALA A 1 90 ? -26.040 7.146 28.840 1.00 75.00 90 ALA A C 1
ATOM 677 O O . ALA A 1 90 ? -26.856 7.052 29.766 1.00 75.00 90 ALA A O 1
ATOM 678 N N . PRO A 1 91 ? -26.073 8.181 27.979 1.00 73.38 91 PRO A N 1
ATOM 679 C CA . PRO A 1 91 ? -27.095 9.214 28.042 1.00 73.38 91 PRO A CA 1
ATOM 680 C C . PRO A 1 91 ? -28.485 8.596 27.877 1.00 73.38 91 PRO A C 1
ATOM 682 O O . PRO A 1 91 ? -28.864 8.144 26.800 1.00 73.38 91 PRO A O 1
ATOM 685 N N . ASN A 1 92 ? -29.236 8.569 28.969 1.00 75.25 92 ASN A N 1
ATOM 686 C CA . ASN A 1 92 ? -30.627 8.149 29.004 1.00 75.25 92 ASN A CA 1
ATOM 687 C C . ASN A 1 92 ? -31.527 9.380 29.200 1.00 75.25 92 ASN A C 1
ATOM 689 O O . ASN A 1 92 ? -31.052 10.451 29.588 1.00 75.25 92 ASN A O 1
ATOM 693 N N . GLU A 1 93 ? -32.826 9.249 28.922 1.00 76.88 93 GLU A N 1
ATOM 694 C CA . GLU A 1 93 ? -33.781 10.364 29.047 1.00 76.88 93 GLU A CA 1
ATOM 695 C C . GLU A 1 93 ? -33.743 11.004 30.444 1.00 76.88 93 GLU A C 1
ATOM 697 O O . GLU A 1 93 ? -33.796 12.227 30.568 1.00 76.88 93 GLU A O 1
ATOM 702 N N . LEU A 1 94 ? -33.535 10.200 31.494 1.00 72.81 94 LEU A N 1
ATOM 703 C CA . LEU A 1 94 ? -33.418 10.688 32.870 1.00 72.81 94 LEU A CA 1
ATOM 704 C C . LEU A 1 94 ? -32.142 11.519 33.090 1.00 72.81 94 LEU A C 1
ATOM 706 O O . LEU A 1 94 ? -32.184 12.534 33.788 1.00 72.81 94 LEU A O 1
ATOM 710 N N . SER A 1 95 ? -31.020 11.134 32.477 1.00 74.06 95 SER A N 1
ATOM 711 C CA . SER A 1 95 ? -29.764 11.889 32.485 1.00 74.06 95 SER A CA 1
ATOM 712 C C . SER A 1 95 ? -29.915 13.230 31.761 1.00 74.06 95 SER A C 1
ATOM 714 O O . SER A 1 95 ? -29.418 14.241 32.261 1.00 74.06 95 SER A O 1
ATOM 716 N N . PHE A 1 96 ? -30.649 13.277 30.642 1.00 76.88 96 PHE A N 1
ATOM 717 C CA . PHE A 1 96 ? -30.941 14.530 29.932 1.00 76.88 96 PHE A CA 1
ATOM 718 C C . PHE A 1 96 ? -31.852 15.460 30.744 1.00 76.88 96 PHE A C 1
ATOM 720 O O . PHE A 1 96 ? -31.528 16.638 30.902 1.00 76.88 96 PHE A O 1
ATOM 727 N N . SER A 1 97 ? -32.930 14.941 31.343 1.00 75.31 97 SER A N 1
ATOM 728 C CA . SER A 1 97 ? -33.795 15.735 32.230 1.00 75.31 97 SER A CA 1
ATOM 729 C C . SER A 1 97 ? -33.051 16.244 33.471 1.00 75.31 97 SER A C 1
ATOM 731 O O . SER A 1 97 ? -33.270 17.374 33.915 1.00 75.31 97 SER A O 1
ATOM 733 N N . ARG A 1 98 ? -32.122 15.451 34.028 1.00 72.94 98 ARG A N 1
ATOM 734 C CA . ARG A 1 98 ? -31.262 15.895 35.134 1.00 72.94 98 ARG A CA 1
ATOM 735 C C . ARG A 1 98 ? -30.337 17.035 34.700 1.00 72.94 98 ARG A C 1
ATOM 737 O O . ARG A 1 98 ? -30.208 17.999 35.452 1.00 72.94 98 ARG A O 1
ATOM 744 N N . ALA A 1 99 ? -29.727 16.966 33.518 1.00 77.31 99 ALA A N 1
ATOM 745 C CA . ALA A 1 99 ? -28.859 18.032 33.015 1.00 77.31 99 ALA A CA 1
ATOM 746 C C . ALA A 1 99 ? -29.602 19.377 32.886 1.00 77.31 99 ALA A C 1
ATOM 748 O O . ALA A 1 99 ? -29.095 20.399 33.345 1.00 77.31 99 ALA A O 1
ATOM 749 N N . GLU A 1 100 ? -30.836 19.369 32.373 1.00 75.19 100 GLU A N 1
ATOM 750 C CA . GLU A 1 100 ? -31.674 20.573 32.277 1.00 75.19 100 GLU A CA 1
ATOM 751 C C . GLU A 1 100 ? -32.007 21.158 33.663 1.00 75.19 100 GLU A C 1
ATOM 753 O O . GLU A 1 100 ? -31.932 22.370 33.879 1.00 75.19 100 GLU A O 1
ATOM 758 N N . SER A 1 101 ? -32.289 20.293 34.645 1.00 70.56 101 SER A N 1
ATOM 759 C CA . SER A 1 101 ? -32.574 20.716 36.024 1.00 70.56 101 SER A CA 1
ATOM 760 C C . SER A 1 101 ? -31.369 21.337 36.744 1.00 70.56 101 SER A C 1
ATOM 762 O O . SER A 1 101 ? -31.550 22.224 37.574 1.00 70.56 101 SER A O 1
ATOM 764 N N . LEU A 1 102 ? -30.147 20.913 36.402 1.00 70.81 102 LEU A N 1
ATOM 765 C CA . LEU A 1 102 ? -28.899 21.470 36.937 1.00 70.81 102 LEU A CA 1
ATOM 766 C C . LEU A 1 102 ? -28.523 22.801 36.274 1.00 70.81 102 LEU A C 1
ATOM 768 O O . LEU A 1 102 ? -27.823 23.614 36.875 1.00 70.81 102 LEU A O 1
ATOM 772 N N . GLN A 1 103 ? -28.984 23.029 35.043 1.00 69.50 103 GLN A N 1
ATOM 773 C CA . GLN A 1 103 ? -28.704 24.247 34.289 1.00 69.50 103 GLN 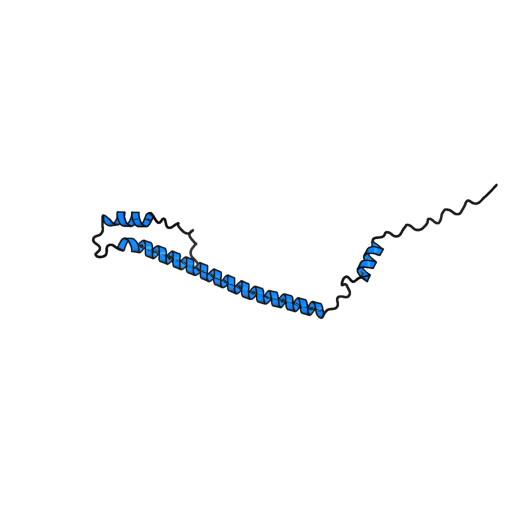A CA 1
ATOM 774 C C . GLN A 1 103 ? -29.594 25.421 34.706 1.00 69.50 103 GLN A C 1
ATOM 776 O O . GLN A 1 103 ? -29.222 26.575 34.497 1.00 69.50 103 GLN A O 1
ATOM 781 N N . LYS A 1 104 ? -30.738 25.143 35.342 1.00 62.31 104 LYS A N 1
ATOM 782 C CA . LYS A 1 104 ? -31.563 26.153 36.003 1.00 62.31 104 LYS A CA 1
ATOM 783 C C . LYS A 1 104 ? -30.925 26.503 37.357 1.00 62.31 104 LYS A C 1
ATOM 785 O O . LYS A 1 104 ? -31.002 25.686 38.274 1.00 62.31 104 LYS A O 1
ATOM 790 N N . PRO A 1 105 ? -30.319 27.695 37.535 1.00 62.38 105 PRO A N 1
ATOM 791 C CA . PRO A 1 105 ? -29.797 28.089 38.836 1.00 62.38 105 PRO A CA 1
ATOM 792 C C . PRO A 1 105 ? -30.964 28.102 39.823 1.00 62.38 105 PRO A C 1
ATOM 794 O O . PRO A 1 105 ? -32.013 28.686 39.530 1.00 62.38 105 PRO A O 1
ATOM 797 N N . ALA A 1 106 ? -30.806 27.432 40.967 1.00 66.44 106 ALA A N 1
ATOM 798 C CA . ALA A 1 106 ? -31.802 27.494 42.025 1.00 66.44 106 ALA A CA 1
ATOM 799 C C . ALA A 1 106 ? -32.061 28.977 42.356 1.00 66.44 106 ALA A C 1
ATOM 801 O O . ALA A 1 106 ? -31.092 29.715 42.571 1.00 66.44 106 ALA A O 1
ATOM 802 N N . PRO A 1 107 ? -33.325 29.44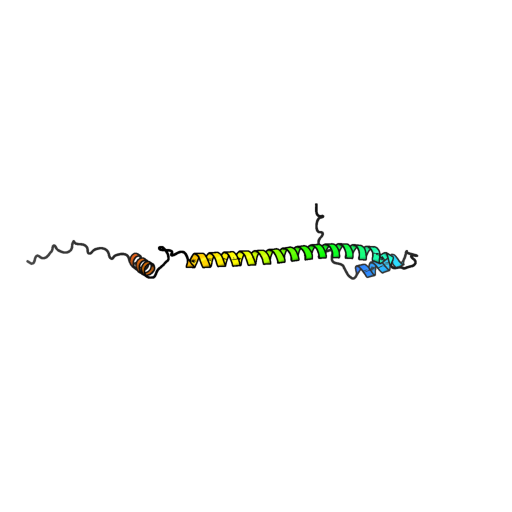6 42.354 1.00 69.44 107 PRO A N 1
ATOM 803 C CA . PRO A 1 107 ? -33.611 30.815 42.749 1.00 69.44 107 PRO A CA 1
ATOM 804 C C . PRO A 1 107 ? -33.057 31.030 44.165 1.00 69.44 107 PRO A C 1
ATOM 806 O O . PRO A 1 107 ? -33.207 30.137 45.008 1.00 69.44 107 PRO A O 1
ATOM 809 N N . PRO A 1 108 ? -32.377 32.163 44.427 1.00 70.62 108 PRO A N 1
ATOM 810 C CA . PRO A 1 108 ? -31.790 32.419 45.733 1.00 70.62 108 PRO A CA 1
ATOM 811 C C . PRO A 1 108 ? -32.874 32.290 46.813 1.00 70.62 108 PRO A C 1
ATOM 813 O O . PRO A 1 108 ? -34.013 32.712 46.578 1.00 70.62 108 PRO A O 1
ATOM 816 N N . PRO A 1 109 ? -32.555 31.682 47.973 1.00 73.06 109 PRO A N 1
ATOM 817 C CA . PRO A 1 109 ? -33.537 31.477 49.026 1.00 73.06 109 PRO A CA 1
ATOM 818 C C . PRO A 1 109 ? -34.170 32.821 49.421 1.00 73.06 109 PRO A C 1
ATOM 820 O O . PRO A 1 109 ? -33.462 33.834 49.458 1.00 73.06 109 PRO A O 1
ATOM 823 N N . PRO A 1 110 ? -35.486 32.861 49.714 1.00 69.38 110 PRO A N 1
ATOM 824 C CA . PRO A 1 110 ? -36.134 34.083 50.158 1.00 69.38 110 PRO A CA 1
ATOM 825 C C . PRO A 1 110 ? -35.430 34.582 51.419 1.00 69.38 110 PRO A C 1
ATOM 827 O O . PRO A 1 110 ? -35.297 33.851 52.400 1.00 69.38 110 PRO A O 1
ATOM 830 N N . ASN A 1 111 ? -34.950 35.822 51.364 1.00 62.03 111 ASN A N 1
ATOM 831 C CA . ASN A 1 111 ? -34.219 36.455 52.450 1.00 62.03 111 ASN A CA 1
ATOM 832 C C . ASN A 1 111 ? -35.117 36.474 53.709 1.00 62.03 111 ASN A C 1
ATOM 834 O O . ASN A 1 111 ? -36.196 37.069 53.648 1.00 62.03 111 ASN A O 1
ATOM 838 N N . PRO A 1 112 ? -34.726 35.864 54.847 1.00 58.03 112 PRO A N 1
ATOM 839 C CA . PRO A 1 112 ? -35.579 35.797 56.040 1.00 58.03 112 PRO A CA 1
ATOM 840 C C . PRO A 1 112 ? -35.770 37.151 56.752 1.00 58.03 112 PRO A C 1
ATOM 842 O O . PRO A 1 112 ? -36.476 37.233 57.753 1.00 58.03 112 PRO A O 1
ATOM 845 N N . SER A 1 113 ? -35.191 38.235 56.235 1.00 55.72 113 SER A N 1
ATOM 846 C CA . SER A 1 113 ? -35.171 39.546 56.886 1.00 55.72 113 SER A CA 1
ATOM 847 C C . SER A 1 113 ? -36.146 40.548 56.260 1.00 55.72 113 SER A C 1
ATOM 849 O O . SER A 1 113 ? -35.746 41.653 55.915 1.00 55.72 113 SER A O 1
ATOM 851 N N . VAL A 1 114 ? -37.429 40.198 56.128 1.00 56.94 114 VAL A N 1
ATOM 852 C CA . VAL A 1 114 ? -38.516 41.199 56.054 1.00 56.94 114 VAL A CA 1
ATOM 853 C C . VAL A 1 114 ? -39.711 40.707 56.877 1.00 56.94 114 VAL A C 1
ATOM 855 O O . VAL A 1 114 ? -40.783 40.396 56.369 1.00 56.94 114 VAL A O 1
ATOM 858 N N . SER A 1 115 ? -39.514 40.574 58.186 1.00 52.06 115 SER A N 1
ATOM 859 C CA . SER A 1 115 ? -40.601 40.461 59.168 1.00 52.06 115 SER A CA 1
ATOM 860 C C . SER A 1 115 ? -40.125 40.957 60.528 1.00 52.06 115 SER A C 1
ATOM 862 O O . SER A 1 115 ? -40.078 40.220 61.503 1.00 52.06 115 SER A O 1
ATOM 864 N N . LEU A 1 116 ? -39.757 42.236 60.598 1.00 52.28 116 LEU A N 1
ATOM 865 C CA . LEU A 1 116 ? -39.798 42.962 61.863 1.00 52.28 116 LEU A CA 1
ATOM 866 C C . LEU A 1 116 ? -40.088 44.438 61.587 1.00 52.28 116 LEU A C 1
ATOM 868 O O . LEU A 1 116 ? -39.195 45.249 61.377 1.00 52.28 116 LEU A O 1
ATOM 872 N N . GLY A 1 117 ? -41.377 44.753 61.499 1.00 45.41 117 GLY A N 1
ATOM 873 C CA . GLY A 1 117 ? -41.850 46.106 61.218 1.00 45.41 117 GLY A CA 1
ATOM 874 C C . GLY A 1 117 ? -43.368 46.227 61.132 1.00 45.41 117 GLY A C 1
ATOM 875 O O . GLY A 1 117 ? -43.870 47.085 60.419 1.00 45.41 117 GLY A O 1
ATOM 876 N N . GLN A 1 118 ? -44.118 45.367 61.825 1.00 49.75 118 GLN A N 1
ATOM 877 C CA . GLN A 1 118 ? -45.468 45.724 62.253 1.00 49.75 118 GLN A CA 1
ATOM 878 C C . GLN A 1 118 ? -45.314 46.442 63.596 1.00 49.75 118 GLN A C 1
ATOM 880 O O . GLN A 1 118 ? -45.123 45.791 64.616 1.00 49.75 118 GLN A O 1
ATOM 885 N N . SER A 1 119 ? -45.385 47.772 63.605 1.00 44.41 119 SER A N 1
ATOM 886 C CA . SER A 1 119 ? -45.929 48.481 64.764 1.00 44.41 119 SER A CA 1
ATOM 887 C C . SER A 1 119 ? -46.571 49.783 64.311 1.00 44.41 119 SER A C 1
ATOM 889 O O . SER A 1 119 ? -45.910 50.792 64.092 1.00 44.41 119 SER A O 1
ATOM 891 N N . LYS A 1 120 ? -47.896 49.712 64.174 1.00 42.34 120 LYS A N 1
ATOM 892 C CA . LYS A 1 120 ? -48.810 50.849 64.263 1.00 42.34 120 LYS A CA 1
ATOM 893 C C . LYS A 1 120 ? -48.516 51.660 65.531 1.00 42.34 120 LYS A C 1
ATOM 895 O O . LYS A 1 120 ? -48.454 51.075 66.613 1.00 42.34 120 LYS A O 1
ATOM 900 N N . SER A 1 121 ? -48.439 52.979 65.404 1.00 42.06 121 SER A N 1
ATOM 901 C CA . SER A 1 121 ? -49.073 53.978 66.282 1.00 42.06 121 SER A CA 1
ATOM 902 C C . SER A 1 121 ? -49.080 55.312 65.553 1.00 42.06 121 SER A C 1
ATOM 904 O O . SER A 1 121 ? -48.014 55.669 65.008 1.00 42.06 121 SER A O 1
#

pLDDT: mean 75.19, std 15.65, range [42.06, 97.5]

Sequence (121 aa):
MAPPHHPLRRISTGSLSSLARSTDKNTSSPSGLEFLQPAMTDLADEAATLAANTSQMTTLHDALGTFNEAFAAYLYALKMNAFCVEWPEAPNELSFSRAESLQKPAPPPPNPSVSLGQSKS

Radius of gyration: 41.73 Å; Cα contacts (8 Å, |Δi|>4): 7; chains: 1; bounding box: 74×61×113 Å

Secondary structure (DSSP, 8-state):
-PPP--------HHHHHHHHHHHTTS---TTS-GGGHHHHHHHHHHHHHHHHHHHHHHHHHHHHHHHHHHHHHHHHHHHHHHHH---TTS--HHHHHHHHHHHSPPPPPPPS---------

InterPro domains:
  IPR013962 DASH complex subunit Dam1 [PF08653] (36-91)
  IPR013962 DASH complex subunit Dam1 [PTHR28113] (3-102)

Foldseek 3Di:
DDDDDDPDDPPDPVVLVVQLVVCVVPDPDVPSCVSCVVVVVVVVVVVVVVVVVVVVVVVVVVVVVVVVVVVVVVVVVVVVCVVVDDDPPPDDPVNVVVVVVVVPPDDPPDDPPDPDDPDDD

Mean predicted aligned error: 17.52 Å